Protein AF-A0A7S1IYH2-F1 (afdb_monomer_lite)

Foldseek 3Di:
DDDPDPPPVLVVVVVLLVLVQVLCCVVPVANLDALQDAADPDPSDDNVRHRPSSSVVLVCCLPVVVPVVCVVVCVVSVNDSPDRPPFDPPVLLVLVQVLCCVVPVDNPAALQDAADPDPSDDNVRHRGSSSVVVVVCVVPVPPPPPD

Radius of gyration: 19.68 Å; chains: 1; bounding box: 54×28×55 Å

pLDDT: mean 78.84, std 15.6, range [34.0, 93.19]

Structure (mmCIF, N/CA/C/O backbone):
data_AF-A0A7S1IYH2-F1
#
_entry.id   AF-A0A7S1IYH2-F1
#
loop_
_atom_site.group_PDB
_atom_site.id
_atom_site.type_symbol
_atom_site.label_atom_id
_atom_site.label_alt_id
_atom_site.label_comp_id
_atom_site.label_asym_id
_atom_site.label_entity_id
_atom_site.label_seq_id
_atom_site.pdbx_PDB_ins_code
_atom_site.Cartn_x
_atom_site.Cartn_y
_atom_site.Cartn_z
_atom_site.occupancy
_atom_site.B_iso_or_equiv
_atom_site.auth_seq_id
_atom_site.auth_comp_id
_atom_site.auth_asym_id
_atom_site.auth_atom_id
_atom_site.pdbx_PDB_model_num
ATOM 1 N N . GLY A 1 1 ? 31.536 -18.970 -29.342 1.00 34.00 1 GLY A N 1
ATOM 2 C CA . GLY A 1 1 ? 30.917 -17.680 -29.694 1.00 34.00 1 GLY A CA 1
ATOM 3 C C . GLY A 1 1 ? 29.945 -17.350 -28.593 1.00 34.00 1 GLY A C 1
ATOM 4 O O . GLY A 1 1 ? 29.061 -18.159 -28.360 1.00 34.00 1 GLY A O 1
ATOM 5 N N . PHE A 1 2 ? 30.205 -16.286 -27.837 1.00 37.34 2 PHE A N 1
ATOM 6 C CA . PHE A 1 2 ? 29.523 -15.999 -26.574 1.00 37.34 2 PHE A CA 1
ATOM 7 C C . PHE A 1 2 ? 28.233 -15.191 -26.794 1.00 37.34 2 PHE A C 1
ATOM 9 O O . PHE A 1 2 ? 28.264 -14.127 -27.399 1.00 37.34 2 PHE A O 1
ATOM 16 N N . ASP A 1 3 ? 27.135 -15.795 -26.336 1.00 40.16 3 ASP A N 1
ATOM 17 C CA . ASP A 1 3 ? 25.892 -15.264 -25.754 1.00 40.16 3 ASP A CA 1
ATOM 18 C C . ASP A 1 3 ? 25.449 -13.816 -26.080 1.00 40.16 3 ASP A C 1
ATOM 20 O O . ASP A 1 3 ? 25.920 -12.851 -25.485 1.00 40.16 3 ASP A O 1
ATOM 24 N N . PHE A 1 4 ? 24.451 -13.684 -26.964 1.00 43.91 4 PHE A N 1
ATOM 25 C CA . PHE A 1 4 ? 23.671 -12.453 -27.188 1.00 43.91 4 PHE A CA 1
ATOM 26 C C . PHE A 1 4 ? 22.254 -12.527 -26.569 1.00 43.91 4 PHE A C 1
ATOM 28 O O . PHE A 1 4 ? 21.362 -11.783 -26.972 1.00 43.91 4 PHE A O 1
ATOM 35 N N . GLY A 1 5 ? 21.996 -13.433 -25.618 1.00 37.22 5 GLY A N 1
ATOM 36 C CA . GLY A 1 5 ? 20.638 -13.696 -25.121 1.00 37.22 5 GLY A CA 1
ATOM 37 C C . GLY A 1 5 ? 20.232 -12.921 -23.865 1.00 37.22 5 GLY A C 1
ATOM 38 O O . GLY A 1 5 ? 19.051 -12.641 -23.669 1.00 37.22 5 GLY A O 1
ATOM 39 N N . ALA A 1 6 ? 21.186 -12.557 -23.006 1.00 44.56 6 ALA A N 1
ATOM 40 C CA . ALA A 1 6 ? 20.866 -12.075 -21.659 1.00 44.56 6 ALA A CA 1
ATOM 41 C C . ALA A 1 6 ? 20.532 -10.570 -21.573 1.00 44.56 6 ALA A C 1
ATOM 43 O O . ALA A 1 6 ? 19.800 -10.154 -20.677 1.00 44.56 6 ALA A O 1
ATOM 44 N N . GLN A 1 7 ? 21.030 -9.745 -22.501 1.00 41.84 7 GLN A N 1
ATOM 45 C CA . GLN A 1 7 ? 20.945 -8.279 -22.385 1.00 41.84 7 GLN A CA 1
ATOM 46 C C . GLN A 1 7 ? 19.636 -7.676 -22.931 1.00 41.84 7 GLN A C 1
ATOM 48 O O . GLN A 1 7 ? 19.181 -6.652 -22.431 1.00 41.84 7 GLN A O 1
ATOM 53 N N . ALA A 1 8 ? 18.980 -8.323 -23.902 1.00 39.78 8 ALA A N 1
ATOM 54 C CA . ALA A 1 8 ? 17.767 -7.790 -24.539 1.00 39.78 8 ALA A CA 1
ATOM 55 C C . ALA A 1 8 ? 16.463 -8.095 -23.769 1.00 39.78 8 ALA A C 1
ATOM 57 O O . ALA A 1 8 ? 15.480 -7.360 -23.887 1.00 39.78 8 ALA A O 1
ATOM 58 N N . ILE A 1 9 ? 16.445 -9.162 -22.959 1.00 44.97 9 ILE A N 1
ATOM 59 C CA . ILE A 1 9 ? 15.260 -9.582 -22.188 1.00 44.97 9 ILE A CA 1
ATOM 60 C C . ILE A 1 9 ? 15.122 -8.761 -20.893 1.00 44.97 9 ILE A C 1
ATOM 62 O O . ILE A 1 9 ? 14.007 -8.457 -20.472 1.00 44.97 9 ILE A O 1
ATOM 66 N N . ALA A 1 10 ? 16.244 -8.345 -20.292 1.00 48.09 10 ALA A N 1
ATOM 67 C CA . ALA A 1 10 ? 16.253 -7.518 -19.084 1.00 48.09 10 ALA A CA 1
ATOM 68 C C . ALA A 1 10 ? 15.695 -6.100 -19.328 1.00 48.09 10 ALA A C 1
ATOM 70 O O . ALA A 1 10 ? 14.915 -5.611 -18.512 1.00 48.09 10 ALA A O 1
ATOM 71 N N . SER A 1 11 ? 16.017 -5.488 -20.478 1.00 52.16 11 SER A N 1
ATOM 72 C CA . SER A 1 11 ? 15.531 -4.150 -20.863 1.00 52.16 11 SER A CA 1
ATOM 73 C C . SER A 1 11 ? 14.002 -4.103 -20.944 1.00 52.16 11 SER A C 1
ATOM 75 O O . SER A 1 11 ? 13.383 -3.337 -20.216 1.00 52.16 11 SER A O 1
ATOM 77 N N . HIS A 1 1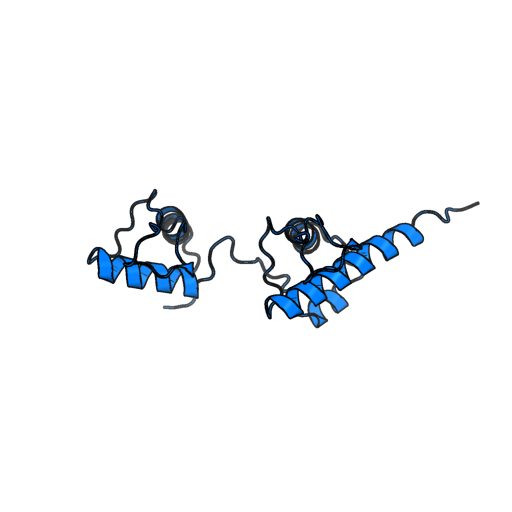2 ? 13.363 -5.017 -21.683 1.00 65.38 12 HIS A N 1
ATOM 78 C CA . HIS A 1 12 ? 11.899 -5.022 -21.818 1.00 65.38 12 HIS A CA 1
ATOM 79 C C . HIS A 1 12 ? 11.152 -5.216 -20.487 1.00 65.38 12 HIS A C 1
ATOM 81 O O . HIS A 1 12 ? 10.027 -4.740 -20.329 1.00 65.38 12 HIS A O 1
ATOM 87 N N . GLY A 1 13 ? 11.745 -5.949 -19.539 1.00 82.44 13 GLY A N 1
ATOM 88 C CA . GLY A 1 13 ? 11.171 -6.142 -18.209 1.00 82.44 13 GLY A CA 1
ATOM 89 C C . GLY A 1 13 ? 11.244 -4.873 -17.365 1.00 82.44 13 GLY A C 1
ATOM 90 O O . GLY A 1 13 ? 10.238 -4.470 -16.779 1.00 82.44 13 GLY A O 1
ATOM 91 N N . TRP A 1 14 ? 12.413 -4.231 -17.343 1.00 87.75 14 TRP A N 1
ATOM 92 C CA . TRP A 1 14 ? 12.642 -3.003 -16.589 1.00 87.75 14 TRP A CA 1
ATOM 93 C C . TRP A 1 14 ? 11.785 -1.840 -17.094 1.00 87.75 14 TRP A C 1
ATOM 95 O O . TRP A 1 14 ? 11.096 -1.204 -16.296 1.00 87.75 14 TRP A O 1
ATOM 105 N N . ASP A 1 15 ? 11.750 -1.617 -18.409 1.00 89.75 15 ASP A N 1
ATOM 106 C CA . ASP A 1 15 ? 10.996 -0.518 -19.021 1.00 89.75 15 ASP A CA 1
ATOM 107 C C . ASP A 1 15 ? 9.503 -0.579 -18.648 1.00 89.75 15 ASP A C 1
ATOM 109 O O . ASP A 1 15 ? 8.895 0.434 -18.290 1.00 89.75 15 ASP A O 1
ATOM 113 N N . LYS A 1 16 ? 8.923 -1.788 -18.603 1.00 90.75 16 LYS A N 1
ATOM 114 C CA . LYS A 1 16 ? 7.540 -1.998 -18.146 1.00 90.75 16 LYS A CA 1
ATOM 115 C C . LYS A 1 16 ? 7.355 -1.713 -16.658 1.00 90.75 16 LYS A C 1
ATOM 117 O O . LYS A 1 16 ? 6.344 -1.133 -16.271 1.00 90.75 16 LYS A O 1
ATOM 122 N N . VAL A 1 17 ? 8.303 -2.118 -15.813 1.00 91.50 17 VAL A N 1
ATOM 123 C CA . VAL A 1 17 ? 8.246 -1.853 -14.366 1.00 91.50 17 VAL A CA 1
ATOM 124 C C . VAL A 1 17 ? 8.337 -0.357 -14.087 1.00 91.50 17 VAL A C 1
ATOM 126 O O . VAL A 1 17 ? 7.546 0.166 -13.301 1.00 91.50 17 VAL A O 1
ATOM 129 N N . LYS A 1 18 ? 9.250 0.340 -14.765 1.00 92.38 18 LYS A N 1
ATOM 130 C CA . LYS A 1 18 ? 9.397 1.790 -14.669 1.00 92.38 18 LYS A CA 1
ATOM 131 C C . LYS A 1 18 ? 8.126 2.509 -15.125 1.00 92.38 18 LYS A C 1
ATOM 133 O O . LYS A 1 18 ? 7.614 3.352 -14.390 1.00 92.38 18 LYS A O 1
ATOM 138 N N . ALA A 1 19 ? 7.571 2.137 -16.282 1.00 92.56 19 ALA A N 1
ATOM 139 C CA . ALA A 1 19 ? 6.315 2.700 -16.782 1.00 92.56 19 ALA A CA 1
ATOM 140 C C . ALA A 1 19 ? 5.150 2.478 -15.802 1.00 92.56 19 ALA A C 1
ATOM 142 O O . ALA A 1 19 ? 4.408 3.411 -15.494 1.00 92.56 19 ALA A O 1
ATOM 143 N N . ALA A 1 20 ? 5.036 1.270 -15.243 1.00 93.19 20 ALA A N 1
ATOM 144 C CA . ALA A 1 20 ? 4.024 0.939 -14.247 1.00 93.19 20 ALA A CA 1
ATOM 145 C C . ALA A 1 20 ? 4.159 1.755 -12.952 1.00 93.19 20 ALA A C 1
ATOM 147 O O . ALA A 1 20 ? 3.149 2.185 -12.400 1.00 93.19 20 ALA A O 1
ATOM 148 N N . LEU A 1 21 ? 5.382 1.992 -12.470 1.00 92.38 21 LEU A N 1
ATOM 149 C CA . LEU A 1 21 ? 5.632 2.823 -11.289 1.00 92.38 21 LEU A CA 1
ATOM 150 C C . LEU A 1 21 ? 5.263 4.290 -11.534 1.00 92.38 21 LEU A C 1
ATOM 152 O O . LEU A 1 21 ? 4.590 4.886 -10.697 1.00 92.38 21 LEU A O 1
ATOM 156 N N . LEU A 1 22 ? 5.651 4.855 -12.681 1.00 91.69 22 LEU A N 1
ATOM 157 C CA . LEU A 1 22 ? 5.304 6.233 -13.048 1.00 91.69 22 LEU A CA 1
ATOM 158 C C . LEU A 1 22 ? 3.789 6.422 -13.167 1.00 91.69 22 LEU A C 1
ATOM 160 O O . LEU A 1 22 ? 3.238 7.395 -12.656 1.00 91.69 22 LEU A O 1
ATOM 164 N N . GLN A 1 23 ? 3.099 5.471 -13.798 1.00 91.31 23 GLN A N 1
ATOM 165 C CA . GLN A 1 23 ? 1.647 5.529 -13.931 1.00 91.31 23 GLN A CA 1
ATOM 166 C C . GLN A 1 23 ? 0.952 5.355 -12.578 1.00 91.31 23 GLN A C 1
ATOM 168 O O . GLN A 1 23 ? 0.043 6.119 -12.262 1.00 91.31 23 GLN A O 1
ATOM 173 N N . TYR A 1 24 ? 1.435 4.436 -11.734 1.00 89.94 24 TYR A N 1
ATOM 174 C CA . TYR A 1 24 ? 0.937 4.293 -10.367 1.00 89.94 24 TYR A CA 1
ATOM 175 C C . TYR A 1 24 ? 1.092 5.593 -9.578 1.00 89.94 24 TYR A C 1
ATOM 177 O O . TYR A 1 24 ? 0.130 6.051 -8.968 1.00 89.94 24 TYR A O 1
ATOM 185 N N . GLN A 1 25 ? 2.266 6.223 -9.633 1.00 88.56 25 GLN A N 1
ATOM 186 C CA . GLN A 1 25 ? 2.507 7.504 -8.974 1.00 88.56 25 GLN A CA 1
ATOM 187 C C . GLN A 1 25 ? 1.587 8.602 -9.516 1.00 88.56 25 GLN A C 1
ATOM 189 O O . GLN A 1 25 ? 1.066 9.392 -8.737 1.00 88.56 25 GLN A O 1
ATOM 194 N N . SER A 1 26 ? 1.333 8.638 -10.826 1.00 86.19 26 SER A N 1
ATOM 195 C CA . SER A 1 26 ? 0.420 9.618 -11.420 1.00 86.19 26 SER A CA 1
ATOM 196 C C . SER A 1 26 ? -1.037 9.417 -10.992 1.00 86.19 26 SER A C 1
ATOM 198 O O . SER A 1 26 ? -1.762 10.400 -10.865 1.00 86.19 26 SER A O 1
ATOM 200 N N . VAL A 1 27 ? -1.478 8.170 -10.805 1.00 83.25 27 VAL A N 1
ATOM 201 C CA . VAL A 1 27 ? -2.861 7.839 -10.419 1.00 83.25 27 VAL A CA 1
ATOM 202 C C . VAL A 1 27 ? -3.075 7.983 -8.909 1.00 83.25 27 VAL A C 1
ATOM 204 O O . VAL A 1 27 ? -4.129 8.444 -8.479 1.00 83.25 27 VAL A O 1
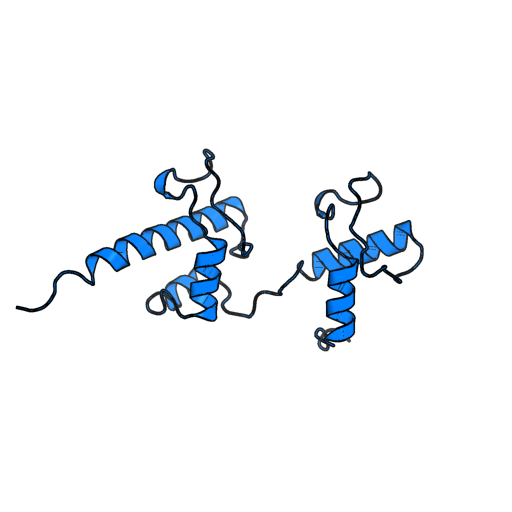ATOM 207 N N . HIS A 1 28 ? -2.087 7.598 -8.096 1.00 79.81 28 HIS A N 1
ATOM 208 C CA . HIS A 1 28 ? -2.225 7.485 -6.640 1.00 79.81 28 HIS A CA 1
ATOM 209 C C . HIS A 1 28 ? -1.464 8.552 -5.842 1.00 79.81 28 HIS A C 1
ATOM 211 O O . HIS A 1 28 ? -1.721 8.712 -4.652 1.00 79.81 28 HIS A O 1
ATOM 217 N N . GLY A 1 29 ? -0.538 9.281 -6.466 1.00 79.62 29 GLY A N 1
ATOM 218 C CA . GLY A 1 29 ? 0.260 10.335 -5.831 1.00 79.62 29 GLY A CA 1
ATOM 219 C C . GLY A 1 29 ? 1.443 9.843 -4.988 1.00 79.62 29 GLY A C 1
ATOM 220 O O . GLY A 1 29 ? 2.196 10.662 -4.467 1.00 79.62 29 GLY A O 1
ATOM 221 N N . ASP A 1 30 ? 1.641 8.529 -4.849 1.00 82.94 30 ASP A N 1
ATOM 222 C CA . ASP A 1 30 ? 2.761 7.933 -4.116 1.00 82.94 30 ASP A CA 1
ATOM 223 C C . ASP A 1 30 ? 3.207 6.591 -4.729 1.00 82.94 30 ASP A C 1
ATOM 225 O O . ASP A 1 30 ? 2.596 6.094 -5.671 1.00 82.94 30 ASP A O 1
ATOM 229 N N . LEU A 1 31 ? 4.288 5.998 -4.205 1.00 85.88 31 LEU A N 1
ATOM 230 C CA . LEU A 1 31 ? 4.789 4.667 -4.595 1.00 85.88 31 LEU A CA 1
ATOM 231 C C . LEU A 1 31 ? 4.547 3.595 -3.516 1.00 85.88 31 LEU A C 1
ATOM 233 O O . LEU A 1 31 ? 5.276 2.599 -3.396 1.00 85.88 31 LEU A O 1
ATOM 237 N N . ARG A 1 32 ? 3.502 3.766 -2.699 1.00 81.94 32 ARG A N 1
ATOM 238 C CA . ARG A 1 32 ? 3.083 2.808 -1.669 1.00 81.94 32 ARG A CA 1
ATOM 239 C C . ARG A 1 32 ? 2.186 1.725 -2.254 1.00 81.94 32 ARG A C 1
ATOM 241 O O . ARG A 1 32 ? 1.062 1.508 -1.812 1.00 81.94 32 ARG A O 1
ATOM 248 N N . VAL A 1 33 ? 2.724 1.006 -3.233 1.00 83.00 33 VAL A N 1
ATOM 249 C CA . VAL A 1 33 ? 1.990 -0.042 -3.943 1.00 83.00 33 VAL A CA 1
ATOM 250 C C . VAL A 1 33 ? 1.656 -1.215 -3.007 1.00 83.00 33 VAL A C 1
ATOM 252 O O . VAL A 1 33 ? 2.574 -1.839 -2.458 1.00 83.00 33 VAL A O 1
ATOM 255 N N . PRO A 1 34 ? 0.367 -1.578 -2.840 1.00 83.50 34 PRO A N 1
ATOM 256 C CA . PRO A 1 34 ? -0.030 -2.740 -2.056 1.00 83.50 34 PRO A CA 1
ATOM 257 C C . PRO A 1 34 ? 0.576 -4.033 -2.607 1.00 83.50 34 PRO A C 1
ATOM 259 O O . PRO A 1 34 ? 0.593 -4.255 -3.813 1.00 83.50 34 PRO A O 1
ATOM 262 N N . PHE A 1 35 ? 0.985 -4.960 -1.733 1.00 81.88 35 PHE A N 1
ATOM 263 C CA . PHE A 1 35 ? 1.628 -6.222 -2.146 1.00 81.88 35 PHE A CA 1
ATOM 264 C C . PHE A 1 35 ? 0.820 -7.039 -3.172 1.00 81.88 35 PHE A C 1
ATOM 266 O O . PHE A 1 35 ? 1.396 -7.699 -4.034 1.00 81.88 35 PHE A O 1
ATOM 273 N N . ARG A 1 36 ? -0.515 -7.016 -3.068 1.00 82.62 36 ARG A N 1
ATOM 274 C CA . ARG A 1 36 ? -1.425 -7.744 -3.968 1.00 82.62 36 ARG A CA 1
ATOM 275 C C . ARG A 1 36 ? -1.939 -6.899 -5.133 1.00 82.62 36 ARG A C 1
ATOM 277 O O . ARG A 1 36 ? -2.826 -7.361 -5.839 1.00 82.62 36 ARG A O 1
ATOM 284 N N . PHE A 1 37 ? -1.431 -5.683 -5.313 1.00 86.38 37 PHE A N 1
ATOM 285 C CA . PHE A 1 37 ? -1.876 -4.818 -6.394 1.00 86.38 37 PHE A CA 1
ATOM 286 C C . PHE A 1 37 ? -1.517 -5.433 -7.749 1.00 86.38 37 PHE A C 1
ATOM 288 O O . PHE A 1 37 ? -0.363 -5.809 -7.999 1.00 86.38 37 PHE A O 1
ATOM 295 N N . VAL A 1 38 ? -2.539 -5.537 -8.590 1.00 90.88 38 VAL A N 1
ATOM 296 C CA . VAL A 1 38 ? -2.463 -5.959 -9.983 1.00 90.88 38 VAL A CA 1
ATOM 297 C C . VAL A 1 38 ? -3.023 -4.814 -10.804 1.00 90.88 38 VAL A C 1
ATOM 299 O O . VAL A 1 38 ? -4.067 -4.276 -10.443 1.00 90.88 38 VAL A O 1
ATOM 302 N N . ILE A 1 39 ? -2.322 -4.444 -11.870 1.00 88.94 39 ILE A N 1
ATOM 303 C CA . ILE A 1 39 ? -2.752 -3.356 -12.744 1.00 88.94 39 ILE A CA 1
ATOM 304 C C . ILE A 1 39 ? -4.092 -3.741 -13.397 1.00 88.94 39 ILE A C 1
ATOM 306 O O . ILE A 1 39 ? -4.141 -4.779 -14.069 1.00 88.94 39 ILE A O 1
ATOM 310 N N . PRO A 1 40 ? -5.166 -2.963 -13.172 1.00 88.25 40 PRO A N 1
ATOM 311 C CA . PRO A 1 40 ? -6.482 -3.240 -13.736 1.00 88.25 40 PRO A CA 1
ATOM 312 C C . PRO A 1 40 ? -6.527 -2.958 -15.242 1.00 88.25 40 PRO A C 1
ATOM 314 O O . PRO A 1 40 ? -5.783 -2.128 -15.762 1.00 88.25 40 PRO A O 1
ATOM 317 N N . GLU A 1 41 ? -7.435 -3.648 -15.930 1.00 90.56 41 GLU A N 1
ATOM 318 C CA . GLU A 1 41 ? -7.753 -3.442 -17.348 1.00 90.56 41 GLU A CA 1
ATOM 319 C C . GLU A 1 41 ? -8.701 -2.250 -17.521 1.00 90.56 41 GLU A C 1
ATOM 321 O O . GLU A 1 41 ? -9.853 -2.395 -17.928 1.00 90.56 41 GLU A O 1
ATOM 326 N N . ASP A 1 42 ? -8.239 -1.062 -17.145 1.00 82.38 42 ASP A N 1
ATOM 327 C CA . ASP A 1 42 ? -8.995 0.174 -17.317 1.00 82.38 42 ASP A CA 1
ATOM 328 C C . ASP A 1 42 ? -8.206 1.210 -18.133 1.00 82.38 42 ASP A C 1
ATOM 330 O O . ASP A 1 42 ? -6.990 1.109 -18.323 1.00 82.38 42 ASP A O 1
ATOM 334 N N . GLY A 1 43 ? -8.921 2.214 -18.649 1.00 80.75 43 GLY A N 1
ATOM 335 C CA . GLY A 1 43 ? -8.354 3.248 -19.519 1.00 80.75 43 GLY A CA 1
ATOM 336 C C . GLY A 1 43 ? -7.365 4.200 -18.837 1.00 80.75 43 GLY A C 1
ATOM 337 O O . GLY A 1 43 ? -6.796 5.052 -19.516 1.00 80.75 43 GLY A O 1
ATOM 338 N N . GLN A 1 44 ? -7.154 4.090 -17.522 1.00 81.69 44 GLN A N 1
ATOM 339 C CA . GLN A 1 44 ? -6.136 4.852 -16.797 1.00 81.69 44 GLN A CA 1
ATOM 340 C C . GLN A 1 44 ? -4.752 4.207 -16.913 1.00 81.69 44 GLN A C 1
ATOM 342 O O . GLN A 1 44 ? -3.757 4.884 -16.645 1.00 81.69 44 GLN A O 1
ATOM 347 N N . TRP A 1 45 ? -4.681 2.937 -17.333 1.00 85.50 45 TRP A N 1
ATOM 348 C CA . TRP A 1 45 ? -3.448 2.165 -17.479 1.00 85.50 45 TRP A CA 1
ATOM 349 C C . TRP A 1 45 ? -3.135 1.845 -18.937 1.00 85.50 45 TRP A C 1
ATOM 351 O O . TRP A 1 45 ? -4.031 1.631 -19.751 1.00 85.50 45 TRP A O 1
ATOM 361 N N . GLN A 1 46 ? -1.846 1.782 -19.276 1.00 88.31 46 GLN A N 1
ATOM 362 C CA . GLN A 1 46 ? -1.447 1.331 -20.610 1.00 88.31 46 GLN A CA 1
ATOM 363 C C . GLN A 1 46 ? -1.813 -0.155 -20.791 1.00 88.31 46 GLN A C 1
ATOM 365 O O . GLN A 1 46 ? -1.491 -0.951 -19.903 1.00 88.31 46 GLN A O 1
ATOM 370 N N . PRO A 1 47 ? -2.405 -0.564 -21.934 1.00 88.19 47 PRO A N 1
ATOM 371 C CA . PRO A 1 47 ? -2.826 -1.951 -22.156 1.00 88.19 47 PRO A CA 1
ATOM 372 C C . PRO A 1 47 ? -1.718 -2.990 -21.974 1.00 88.19 47 PRO A C 1
ATOM 374 O O . PRO A 1 47 ? -1.957 -4.112 -21.541 1.00 88.19 47 PRO A O 1
ATOM 377 N N . GLU A 1 48 ? -0.474 -2.606 -22.250 1.00 87.94 48 GLU A N 1
ATOM 378 C CA . GLU A 1 48 ? 0.702 -3.472 -22.130 1.00 87.94 48 GLU A CA 1
ATOM 379 C C . GLU A 1 48 ? 1.101 -3.791 -20.680 1.00 87.94 48 GLU A C 1
ATOM 381 O O . GLU A 1 48 ? 1.920 -4.687 -20.444 1.00 87.94 48 GLU A O 1
ATOM 386 N N . LEU A 1 49 ? 0.549 -3.042 -19.721 1.00 89.31 49 LEU A N 1
ATOM 387 C CA . LEU A 1 49 ? 0.798 -3.176 -18.289 1.00 89.31 49 LEU A CA 1
ATOM 388 C C . LEU A 1 49 ? -0.325 -3.929 -17.570 1.00 89.31 49 LEU A C 1
ATOM 390 O O . LEU A 1 49 ? -0.137 -4.365 -16.432 1.00 89.31 49 LEU A O 1
ATOM 394 N N . TRP A 1 50 ? -1.479 -4.100 -18.215 1.00 91.81 50 TRP A N 1
ATOM 395 C CA . TRP A 1 50 ? -2.633 -4.774 -17.635 1.00 91.81 50 TRP A CA 1
ATOM 396 C C . TRP A 1 50 ? -2.292 -6.183 -17.139 1.00 91.81 50 TRP A C 1
ATOM 398 O O . TRP A 1 50 ? -1.535 -6.936 -17.754 1.00 91.81 50 TRP A O 1
ATOM 408 N N . GLY A 1 51 ? -2.818 -6.533 -15.965 1.00 88.44 51 GLY A N 1
ATOM 409 C CA . GLY A 1 51 ? -2.550 -7.818 -15.323 1.00 88.44 51 GLY A CA 1
ATOM 410 C C . GLY A 1 51 ? -1.157 -7.944 -14.690 1.00 88.44 51 GLY A C 1
ATOM 411 O O . GLY A 1 51 ? -0.876 -8.950 -14.026 1.00 88.44 51 GLY A O 1
ATOM 412 N N . MET A 1 52 ? -0.275 -6.942 -14.817 1.00 91.31 52 MET A N 1
ATOM 413 C CA . MET A 1 52 ? 1.019 -6.961 -14.137 1.00 91.31 52 MET A CA 1
ATOM 414 C C . MET A 1 52 ? 0.818 -6.926 -12.618 1.00 91.31 52 MET A C 1
ATOM 416 O O . MET A 1 52 ? 0.189 -6.027 -12.058 1.00 91.31 52 MET A O 1
ATOM 420 N N . ARG A 1 53 ? 1.431 -7.888 -11.920 1.00 91.50 53 ARG A N 1
ATOM 421 C CA . ARG A 1 53 ? 1.449 -7.980 -10.450 1.00 91.50 53 ARG A CA 1
ATOM 422 C C . ARG A 1 53 ? 2.462 -7.004 -9.844 1.00 91.50 53 ARG A C 1
ATOM 424 O O . ARG A 1 53 ? 3.409 -7.429 -9.181 1.00 91.50 53 ARG A O 1
ATOM 431 N N . LEU A 1 54 ? 2.270 -5.706 -10.077 1.00 91.44 54 LEU A N 1
ATOM 432 C CA . LEU A 1 54 ? 3.205 -4.642 -9.694 1.00 91.44 54 LEU A CA 1
ATOM 433 C C . LEU A 1 54 ? 3.582 -4.697 -8.202 1.00 91.44 54 LEU A C 1
ATOM 435 O O . LEU A 1 54 ? 4.758 -4.575 -7.857 1.00 91.44 54 LEU A O 1
ATOM 439 N N . GLY A 1 55 ? 2.624 -4.994 -7.318 1.00 86.00 55 GLY A N 1
ATOM 440 C CA . GLY A 1 55 ? 2.892 -5.160 -5.886 1.00 86.00 55 GLY A CA 1
ATOM 441 C C . GLY A 1 55 ? 3.863 -6.301 -5.557 1.00 86.00 55 GLY A C 1
ATOM 442 O O . GLY A 1 55 ? 4.707 -6.184 -4.662 1.00 86.00 55 GLY A O 1
ATOM 443 N N . ASN A 1 56 ? 3.791 -7.404 -6.307 1.00 88.25 56 ASN A N 1
ATOM 444 C CA . ASN A 1 56 ? 4.708 -8.528 -6.149 1.00 88.25 56 ASN A CA 1
ATOM 445 C C . ASN A 1 56 ? 6.099 -8.188 -6.695 1.00 88.25 56 ASN A C 1
ATOM 447 O O . ASN A 1 56 ? 7.094 -8.486 -6.032 1.00 88.25 56 ASN A O 1
ATOM 451 N N . THR A 1 57 ? 6.159 -7.509 -7.843 1.00 90.69 57 THR A N 1
ATOM 452 C CA . THR A 1 57 ? 7.408 -7.038 -8.452 1.00 90.69 57 THR A CA 1
ATOM 453 C C . THR A 1 57 ? 8.178 -6.123 -7.506 1.00 90.69 57 THR A C 1
ATOM 455 O O . THR A 1 57 ? 9.347 -6.379 -7.224 1.00 90.69 57 THR A O 1
ATOM 458 N N . ILE A 1 58 ? 7.513 -5.126 -6.916 1.00 89.00 58 ILE A N 1
ATOM 459 C CA . ILE A 1 58 ? 8.124 -4.212 -5.937 1.00 89.00 58 ILE A CA 1
ATOM 460 C C . ILE A 1 58 ? 8.588 -4.968 -4.690 1.00 89.00 58 ILE A C 1
ATOM 462 O O . ILE A 1 58 ? 9.636 -4.667 -4.118 1.00 89.00 58 ILE A O 1
ATOM 466 N N . SER A 1 59 ? 7.850 -5.998 -4.270 1.00 85.31 59 SER A N 1
ATOM 467 C CA . SER A 1 59 ? 8.308 -6.862 -3.182 1.00 85.31 59 SER A CA 1
ATOM 468 C C . SER A 1 59 ? 9.593 -7.617 -3.538 1.00 85.31 59 SER A C 1
ATOM 470 O O . SER A 1 59 ? 10.461 -7.755 -2.676 1.00 85.31 59 SER A O 1
ATOM 472 N N . GLY A 1 60 ? 9.730 -8.074 -4.786 1.00 86.12 60 GLY A N 1
ATOM 473 C CA . GLY A 1 60 ? 10.955 -8.672 -5.320 1.00 86.12 60 GLY A CA 1
ATOM 474 C C . GLY A 1 60 ? 12.124 -7.689 -5.340 1.00 86.12 60 GLY A C 1
ATOM 475 O O . GLY A 1 60 ? 13.187 -8.008 -4.812 1.00 86.12 60 GLY A O 1
ATOM 476 N N . ILE A 1 61 ? 11.895 -6.470 -5.834 1.00 88.44 61 ILE A N 1
ATOM 477 C CA . ILE A 1 61 ? 12.874 -5.372 -5.825 1.00 88.44 61 ILE A CA 1
ATOM 478 C C . ILE A 1 61 ? 13.400 -5.130 -4.404 1.00 88.44 61 ILE A C 1
ATOM 480 O O . ILE A 1 61 ? 14.604 -5.174 -4.165 1.00 88.44 61 ILE A O 1
ATOM 484 N N . ARG A 1 62 ? 12.499 -4.974 -3.424 1.00 83.25 62 ARG A N 1
ATOM 485 C CA . ARG A 1 62 ? 12.874 -4.675 -2.031 1.00 83.25 62 ARG A CA 1
ATOM 486 C C . ARG A 1 62 ? 13.570 -5.824 -1.305 1.00 83.25 62 ARG A C 1
ATOM 488 O O . ARG A 1 62 ? 14.487 -5.585 -0.531 1.00 83.25 62 ARG A O 1
ATOM 495 N N . LYS A 1 63 ? 13.087 -7.061 -1.473 1.00 81.31 63 LYS A N 1
ATOM 496 C CA . LYS A 1 63 ? 13.498 -8.204 -0.627 1.00 81.31 63 LYS A CA 1
ATOM 497 C C . LYS A 1 63 ? 14.519 -9.125 -1.275 1.00 81.31 63 LYS A C 1
ATOM 499 O O . LYS A 1 63 ? 15.221 -9.833 -0.564 1.00 81.31 63 LYS A O 1
ATOM 504 N N . LYS A 1 64 ? 14.531 -9.189 -2.604 1.00 80.50 64 LYS A N 1
ATOM 505 C CA . LYS A 1 64 ? 15.341 -10.136 -3.378 1.00 80.50 64 LYS A CA 1
ATOM 506 C C . LYS A 1 64 ? 16.400 -9.440 -4.231 1.00 80.50 64 LYS A C 1
ATOM 508 O O . LYS A 1 64 ? 17.152 -10.133 -4.903 1.00 80.50 64 LYS A O 1
A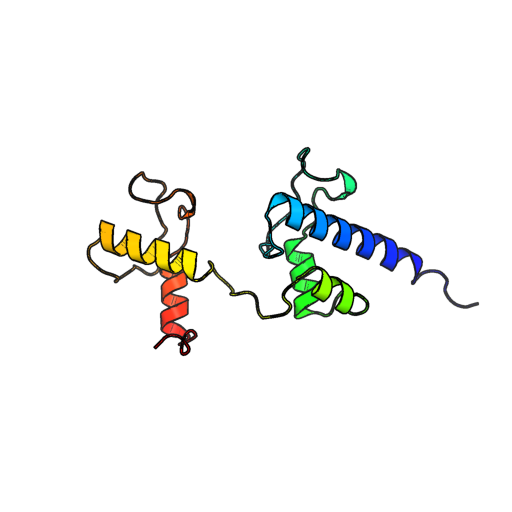TOM 513 N N . GLY A 1 65 ? 16.442 -8.105 -4.224 1.00 79.94 65 GLY A N 1
ATOM 514 C CA . GLY A 1 65 ? 17.381 -7.332 -5.034 1.00 79.94 65 GLY A CA 1
ATOM 515 C C . GLY A 1 65 ? 17.114 -7.430 -6.536 1.00 79.94 65 GLY A C 1
ATOM 516 O O . GLY A 1 65 ? 18.032 -7.247 -7.324 1.00 79.94 65 GLY A O 1
ATOM 517 N N . SER A 1 66 ? 15.881 -7.745 -6.952 1.00 84.31 66 SER A N 1
ATOM 518 C CA . SER A 1 66 ? 15.516 -7.673 -8.373 1.00 84.31 66 SER A CA 1
ATOM 519 C C . SER A 1 66 ? 15.719 -6.247 -8.888 1.00 84.31 66 SER A C 1
ATOM 521 O O . SER A 1 66 ? 15.367 -5.303 -8.185 1.00 84.31 66 SER A O 1
ATOM 523 N N . TYR A 1 67 ? 16.250 -6.099 -10.103 1.00 86.25 67 TYR A N 1
ATOM 524 C CA . TYR A 1 67 ? 16.569 -4.797 -10.702 1.00 86.25 67 TYR A CA 1
ATOM 525 C C . TYR A 1 67 ? 17.525 -3.942 -9.856 1.00 86.25 67 TYR A C 1
ATOM 527 O O . TYR A 1 67 ? 17.393 -2.720 -9.786 1.00 86.25 67 TYR A O 1
ATOM 535 N N . SER A 1 68 ? 18.484 -4.575 -9.170 1.00 85.75 68 SER A N 1
ATOM 536 C CA . SER A 1 68 ? 19.455 -3.865 -8.331 1.00 85.75 68 SER A CA 1
ATOM 537 C C . SER A 1 68 ? 20.281 -2.839 -9.106 1.00 85.75 68 SER A C 1
ATOM 539 O O . SER A 1 68 ? 20.642 -1.809 -8.542 1.00 85.75 68 SER A O 1
ATOM 541 N N . GLU A 1 69 ? 20.536 -3.083 -10.394 1.00 88.56 69 GLU A N 1
ATOM 542 C CA . GLU A 1 69 ? 21.209 -2.136 -11.285 1.00 88.56 69 GLU A CA 1
ATOM 543 C C . GLU A 1 69 ? 20.431 -0.823 -11.477 1.00 88.56 69 GLU A C 1
ATOM 545 O O . GLU A 1 69 ? 21.040 0.209 -11.745 1.00 88.56 69 GLU A O 1
ATOM 550 N N . HIS A 1 70 ? 19.116 -0.829 -11.242 1.00 89.25 70 HIS A N 1
ATOM 551 C CA . HIS A 1 70 ? 18.242 0.342 -11.335 1.00 89.25 70 HIS A CA 1
ATOM 552 C C . HIS A 1 70 ? 17.897 0.953 -9.971 1.00 89.25 70 HIS A C 1
ATOM 554 O O . HIS A 1 70 ? 16.998 1.786 -9.862 1.00 89.25 70 HIS A O 1
ATOM 560 N N . ARG A 1 71 ? 18.596 0.562 -8.898 1.00 85.56 71 ARG A N 1
ATOM 561 C CA . ARG A 1 71 ? 18.289 1.036 -7.541 1.00 85.56 71 ARG A CA 1
ATOM 562 C C . ARG A 1 71 ? 18.304 2.563 -7.427 1.00 85.56 71 ARG A C 1
ATOM 564 O O . ARG A 1 71 ? 17.370 3.115 -6.859 1.00 85.56 71 ARG A O 1
ATOM 571 N N . ALA A 1 72 ? 19.326 3.222 -7.972 1.00 86.44 72 ALA A N 1
ATOM 572 C CA . ALA A 1 72 ? 19.446 4.680 -7.905 1.00 86.44 72 ALA A CA 1
ATOM 573 C C . ALA A 1 72 ? 18.258 5.381 -8.585 1.00 86.44 72 ALA A C 1
ATOM 575 O O . ALA A 1 72 ? 17.699 6.327 -8.043 1.00 86.44 72 ALA A O 1
ATOM 576 N N . GLU A 1 73 ? 17.821 4.856 -9.730 1.00 88.94 73 GLU A N 1
ATOM 577 C CA . GLU A 1 73 ? 16.664 5.360 -10.470 1.00 88.94 73 GLU A CA 1
ATOM 578 C C . GLU A 1 73 ? 15.359 5.162 -9.682 1.00 88.94 73 GLU A C 1
ATOM 580 O O . GLU A 1 73 ? 14.522 6.056 -9.612 1.00 88.94 73 GLU A O 1
ATOM 585 N N . LEU A 1 74 ? 15.204 4.018 -9.011 1.00 89.00 74 LEU A N 1
ATOM 586 C CA . LEU A 1 74 ? 14.062 3.749 -8.133 1.00 89.00 74 LEU A CA 1
ATOM 587 C C . LEU A 1 74 ? 14.030 4.673 -6.910 1.00 89.00 74 LEU A C 1
ATOM 589 O O . LEU A 1 74 ? 12.954 5.122 -6.516 1.00 89.00 74 LEU A O 1
ATOM 593 N N . GLU A 1 75 ? 15.186 4.945 -6.304 1.00 86.44 75 GLU A N 1
ATOM 594 C CA . GLU A 1 75 ? 15.313 5.878 -5.180 1.00 86.44 75 GLU A CA 1
ATOM 595 C C . GLU A 1 75 ? 14.990 7.314 -5.623 1.00 86.44 75 GLU A C 1
ATOM 597 O O . GLU A 1 75 ? 14.242 8.001 -4.929 1.00 86.44 75 GLU A O 1
ATOM 602 N N . GLU A 1 76 ? 15.448 7.735 -6.808 1.00 86.56 76 GLU A N 1
ATOM 603 C CA . GLU A 1 76 ? 15.116 9.036 -7.410 1.00 86.56 76 GLU A CA 1
ATOM 604 C C . GLU A 1 76 ? 13.613 9.181 -7.695 1.00 86.56 76 GLU A C 1
ATOM 606 O O . GLU A 1 76 ? 13.023 10.226 -7.426 1.00 86.56 76 GLU A O 1
ATOM 611 N N . MET A 1 77 ? 12.957 8.108 -8.147 1.00 84.50 77 MET A N 1
ATOM 612 C CA . MET A 1 77 ? 11.498 8.064 -8.317 1.00 84.50 77 MET A CA 1
ATOM 613 C C . MET A 1 77 ? 10.727 8.126 -6.985 1.00 84.50 77 MET A C 1
ATOM 615 O O . MET A 1 77 ? 9.506 8.305 -6.985 1.00 84.50 77 MET A O 1
ATOM 619 N N . GLY A 1 78 ? 11.411 7.973 -5.847 1.00 83.31 78 GLY A N 1
ATOM 620 C CA . GLY A 1 78 ? 10.818 7.985 -4.512 1.00 83.31 78 GLY A CA 1
ATOM 621 C C . GLY A 1 78 ? 10.333 6.614 -4.037 1.00 83.31 78 GLY A C 1
ATOM 622 O O . GLY A 1 78 ? 9.488 6.535 -3.138 1.00 83.31 78 GLY A O 1
ATOM 623 N N . LEU A 1 79 ? 10.821 5.517 -4.631 1.00 84.06 79 LEU A N 1
ATOM 624 C CA . LEU A 1 79 ? 10.524 4.181 -4.130 1.00 84.06 79 LEU A CA 1
ATOM 625 C C . LEU A 1 79 ? 11.249 3.981 -2.798 1.00 84.06 79 LEU A C 1
ATOM 627 O O . LEU A 1 79 ? 12.461 3.804 -2.745 1.00 84.06 79 LEU A O 1
ATOM 631 N N . ASP A 1 80 ? 10.483 3.942 -1.713 1.00 80.38 80 ASP A N 1
ATOM 632 C CA . ASP A 1 80 ? 11.036 3.627 -0.401 1.00 80.38 80 ASP A CA 1
ATOM 633 C C . ASP A 1 80 ? 11.488 2.155 -0.347 1.00 80.38 80 ASP A C 1
ATOM 635 O O . ASP A 1 80 ? 10.684 1.237 -0.562 1.00 80.38 80 ASP A O 1
ATOM 639 N N . PHE A 1 81 ? 12.776 1.935 -0.078 1.00 76.12 81 PHE A N 1
ATOM 640 C CA . PHE A 1 81 ? 13.382 0.619 0.164 1.00 76.12 81 PHE A CA 1
ATOM 641 C C . PHE A 1 81 ? 13.356 0.218 1.642 1.00 76.12 81 PHE A C 1
ATOM 643 O O . PHE A 1 81 ? 13.715 -0.916 1.972 1.00 76.12 81 PHE A O 1
ATOM 650 N N . GLY A 1 82 ? 12.910 1.116 2.522 1.00 63.56 82 GLY A N 1
ATOM 651 C CA . GLY A 1 82 ? 12.568 0.802 3.895 1.00 63.56 82 GLY A CA 1
ATOM 652 C C . GLY A 1 82 ? 11.547 -0.331 3.968 1.00 63.56 82 GLY A C 1
ATOM 653 O O . GLY A 1 82 ? 10.807 -0.632 3.022 1.00 63.56 82 GLY A O 1
ATOM 654 N N . ALA A 1 83 ? 11.514 -1.012 5.112 1.00 51.62 83 ALA A N 1
ATOM 655 C CA . ALA A 1 83 ? 10.485 -2.003 5.368 1.00 51.62 83 ALA A CA 1
ATOM 656 C C . ALA A 1 83 ? 9.125 -1.302 5.311 1.00 51.62 83 ALA A C 1
ATOM 658 O O . ALA A 1 83 ? 8.756 -0.593 6.246 1.00 51.62 83 ALA A O 1
ATOM 659 N N . GLN A 1 84 ? 8.371 -1.493 4.223 1.00 50.44 84 GLN A N 1
ATOM 660 C CA . GLN A 1 84 ? 7.016 -0.969 4.197 1.00 50.44 84 GLN A CA 1
ATOM 661 C C . GLN A 1 84 ? 6.248 -1.540 5.387 1.00 50.44 84 GLN A C 1
ATOM 663 O O . GLN A 1 84 ? 6.316 -2.759 5.606 1.00 50.44 84 GLN A O 1
ATOM 668 N N . PRO A 1 85 ? 5.543 -0.687 6.154 1.00 48.31 85 PRO A N 1
ATOM 669 C CA . PRO A 1 85 ? 4.790 -1.153 7.294 1.00 48.31 85 PRO A CA 1
ATOM 670 C C . PRO A 1 85 ? 3.857 -2.254 6.814 1.00 48.31 85 PRO A C 1
ATOM 672 O O . PRO A 1 85 ? 3.041 -2.072 5.911 1.00 48.31 85 PRO A O 1
ATOM 675 N N . VAL A 1 86 ? 4.038 -3.443 7.377 1.00 48.41 86 VAL A N 1
ATOM 676 C CA . VAL A 1 86 ? 3.222 -4.607 7.054 1.00 48.41 86 VAL A CA 1
ATOM 677 C C . VAL A 1 86 ? 1.870 -4.380 7.733 1.00 48.41 86 VAL A C 1
ATOM 679 O O . VAL A 1 86 ? 1.651 -4.833 8.852 1.00 48.41 86 VAL A O 1
ATOM 682 N N . GLY A 1 87 ? 0.996 -3.585 7.115 1.00 60.25 87 GLY A N 1
ATOM 683 C CA . GLY A 1 87 ? -0.274 -3.181 7.710 1.00 60.25 87 GLY A CA 1
ATOM 684 C C . GLY A 1 87 ? -0.846 -1.893 7.126 1.00 60.25 87 GLY A C 1
ATOM 685 O O . GLY A 1 87 ? -0.305 -1.305 6.195 1.00 60.25 87 GLY A O 1
ATOM 686 N N . HIS A 1 88 ? -1.974 -1.462 7.684 1.00 64.62 88 HIS A N 1
ATOM 687 C CA . HIS A 1 88 ? -2.521 -0.136 7.419 1.00 64.62 88 HIS A CA 1
ATOM 688 C C . HIS A 1 88 ? -1.543 0.921 7.958 1.00 64.62 88 HIS A C 1
ATOM 690 O O . HIS A 1 88 ? -0.981 0.730 9.037 1.00 64.62 88 HIS A O 1
ATOM 696 N N . GLY A 1 89 ? -1.314 2.010 7.214 1.00 69.94 89 GLY A N 1
ATOM 697 C CA . GLY A 1 89 ? -0.484 3.121 7.693 1.00 69.94 89 GLY A CA 1
ATOM 698 C C . GLY A 1 89 ? -0.973 3.631 9.054 1.00 69.94 89 GLY A C 1
ATOM 699 O O . GLY A 1 89 ? -2.169 3.545 9.346 1.00 69.94 89 GLY A O 1
ATOM 700 N N . TRP A 1 90 ? -0.062 4.138 9.891 1.00 75.25 90 TRP A N 1
ATOM 701 C CA . TRP A 1 90 ? -0.380 4.530 11.271 1.00 75.25 90 TRP A CA 1
ATOM 702 C C . TRP A 1 90 ? -1.544 5.521 11.351 1.00 75.25 90 TRP A C 1
ATOM 704 O O . TRP A 1 90 ? -2.421 5.344 12.190 1.00 75.25 90 TRP A O 1
ATOM 714 N N . ASP A 1 91 ? -1.621 6.485 10.433 1.00 79.12 91 ASP A N 1
ATOM 715 C CA . ASP A 1 91 ? -2.731 7.442 10.364 1.00 79.12 91 ASP A CA 1
ATOM 716 C C . ASP A 1 91 ? -4.086 6.753 10.200 1.00 79.12 91 ASP A C 1
ATOM 718 O O . ASP A 1 91 ? -5.051 7.086 10.887 1.00 79.12 91 ASP A O 1
ATOM 722 N N . LYS A 1 92 ? -4.139 5.713 9.365 1.00 81.94 92 LYS A N 1
ATOM 723 C CA . LYS A 1 92 ? -5.354 4.936 9.119 1.00 81.94 92 LYS A CA 1
ATOM 724 C C . LYS A 1 92 ? -5.733 4.080 10.330 1.00 81.94 92 LYS A C 1
ATOM 726 O O . LYS A 1 92 ? -6.903 3.992 10.689 1.00 81.94 92 LYS A O 1
ATOM 731 N N . VAL A 1 93 ? -4.741 3.485 10.998 1.00 85.25 93 VAL A N 1
ATOM 732 C CA . VAL A 1 93 ? -4.953 2.745 12.256 1.00 85.25 93 VAL A CA 1
ATOM 733 C C . VAL A 1 93 ? -5.440 3.681 13.361 1.00 85.25 93 VAL A C 1
ATOM 735 O O . VAL A 1 93 ? -6.359 3.340 14.102 1.00 85.25 93 VAL A O 1
ATOM 738 N N . LYS A 1 94 ? -4.857 4.878 13.459 1.00 86.69 94 LYS A N 1
ATOM 739 C CA . LYS A 1 94 ? -5.245 5.912 14.418 1.00 86.69 94 LYS A CA 1
ATOM 740 C C . LYS A 1 94 ? -6.674 6.390 14.164 1.00 86.69 94 LYS A C 1
ATOM 742 O O . LYS A 1 94 ? -7.449 6.446 15.114 1.00 86.69 94 LYS A O 1
ATOM 747 N N . ALA A 1 95 ? -7.039 6.675 12.912 1.00 88.56 95 ALA A N 1
ATOM 748 C CA . ALA A 1 95 ? -8.403 7.045 12.534 1.00 88.56 95 ALA A CA 1
ATOM 749 C C . ALA A 1 95 ? -9.411 5.956 12.939 1.00 88.56 95 ALA A C 1
ATOM 751 O O . ALA A 1 95 ? -10.391 6.241 13.628 1.00 88.56 95 ALA A O 1
ATOM 752 N N . ALA A 1 96 ? -9.105 4.695 12.624 1.00 89.56 96 ALA A N 1
ATOM 753 C CA . ALA A 1 96 ? -9.918 3.552 13.021 1.00 89.56 96 ALA A CA 1
ATOM 754 C C . ALA A 1 96 ? -10.061 3.398 14.545 1.00 89.56 96 ALA A C 1
ATOM 756 O O . ALA A 1 96 ? -11.153 3.115 15.028 1.00 89.56 96 ALA A O 1
ATOM 757 N N . LEU A 1 97 ? -8.999 3.621 15.325 1.00 89.88 97 LEU A N 1
ATOM 758 C CA . LEU A 1 97 ? -9.058 3.581 16.792 1.00 89.88 97 LEU A CA 1
ATOM 759 C C . LEU A 1 97 ? -9.891 4.719 17.390 1.00 89.88 97 LEU A C 1
ATOM 761 O O . LEU A 1 97 ? -10.627 4.499 18.352 1.00 89.88 97 LEU A O 1
ATOM 765 N N . LEU A 1 98 ? -9.776 5.932 16.843 1.00 91.31 98 LEU A N 1
ATOM 766 C CA . LEU A 1 98 ? -10.566 7.079 17.291 1.00 91.31 98 LEU A CA 1
ATOM 767 C C . LEU A 1 98 ? -12.059 6.840 17.051 1.00 91.31 98 LEU A C 1
ATOM 769 O O . LEU A 1 98 ? -12.868 7.085 17.945 1.00 91.31 98 LEU A O 1
ATOM 773 N N . GLN A 1 99 ? -12.412 6.299 15.885 1.00 91.62 99 GLN A N 1
ATOM 774 C CA . GLN A 1 99 ? -13.796 5.968 15.561 1.00 91.62 99 GLN A CA 1
ATOM 775 C C . GLN A 1 99 ? -14.308 4.789 16.395 1.00 91.62 99 GLN A C 1
ATOM 777 O O . GLN A 1 99 ? -15.391 4.884 16.965 1.00 91.62 99 GLN A O 1
ATOM 782 N N . TYR A 1 100 ? -13.490 3.748 16.596 1.00 92.81 100 TYR A N 1
ATOM 783 C CA . TYR A 1 100 ? -13.814 2.646 17.505 1.00 92.81 100 TYR A CA 1
ATOM 784 C C . TYR A 1 100 ? -14.154 3.156 18.908 1.00 92.81 100 TYR A C 1
ATOM 786 O O . TYR A 1 100 ? -15.185 2.786 19.463 1.00 92.81 100 TYR A O 1
ATOM 794 N N . ARG A 1 101 ? -13.344 4.069 19.460 1.00 91.88 101 ARG A N 1
ATOM 795 C CA . ARG A 1 101 ? -13.610 4.682 20.768 1.00 91.88 101 ARG A CA 1
ATOM 796 C C . ARG A 1 101 ? -14.897 5.498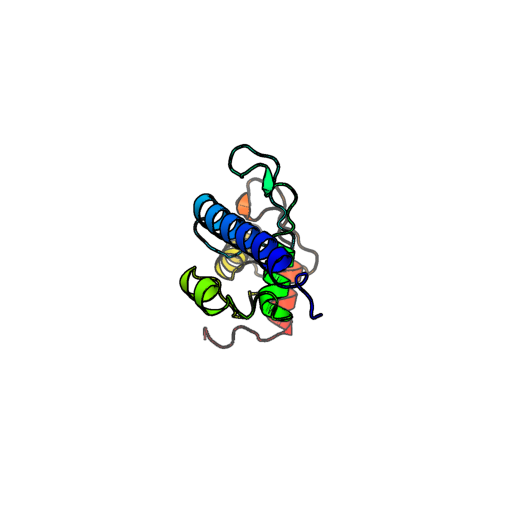 20.779 1.00 91.88 101 ARG A C 1
ATOM 798 O O . ARG A 1 101 ? -15.600 5.489 21.782 1.00 91.88 101 ARG A O 1
ATOM 805 N N . SER A 1 102 ? -15.201 6.202 19.692 1.00 89.81 102 SER A N 1
ATOM 806 C CA . SER A 1 102 ? -16.444 6.968 19.575 1.00 89.81 102 SER A CA 1
ATOM 807 C C . SER A 1 102 ? -17.684 6.072 19.550 1.00 89.81 102 SER A C 1
ATOM 809 O O . SER A 1 102 ? -18.713 6.467 20.086 1.00 89.81 102 SER A O 1
ATOM 811 N N . VAL A 1 103 ? -17.598 4.897 18.920 1.00 88.69 103 VAL A N 1
ATOM 812 C CA . VAL A 1 103 ? -18.722 3.956 18.767 1.00 88.69 103 VAL A CA 1
ATOM 813 C C . VAL A 1 103 ? -18.886 3.059 19.998 1.00 88.69 103 VAL A C 1
ATOM 815 O O . VAL A 1 103 ? -20.006 2.830 20.444 1.00 88.69 103 VAL A O 1
ATOM 818 N N . HIS A 1 104 ? -17.784 2.564 20.567 1.00 88.94 104 HIS A N 1
ATOM 819 C CA . HIS A 1 104 ? -17.794 1.556 21.634 1.00 88.94 104 HIS A CA 1
ATOM 820 C C . HIS A 1 104 ? -17.464 2.110 23.027 1.00 88.94 104 HIS A C 1
ATOM 822 O O . HIS A 1 104 ? -17.675 1.423 24.020 1.00 88.94 104 HIS A O 1
ATOM 828 N N . GLY A 1 105 ? -16.948 3.338 23.129 1.00 87.88 105 GLY A N 1
ATOM 829 C CA . GLY A 1 105 ? -16.601 3.986 24.401 1.00 87.88 105 GLY A CA 1
ATOM 830 C C . GLY A 1 105 ? -15.227 3.609 24.971 1.00 87.88 105 GLY A C 1
ATOM 831 O O . GLY A 1 105 ? -14.734 4.286 25.875 1.00 87.88 105 GLY A O 1
ATOM 832 N N . ASP A 1 106 ? -14.563 2.589 24.423 1.00 89.56 106 ASP A N 1
ATOM 833 C CA . ASP A 1 106 ? -13.252 2.111 24.870 1.00 89.56 106 ASP A CA 1
ATOM 834 C C . ASP A 1 106 ? -12.301 1.785 23.699 1.00 89.56 106 ASP A C 1
ATOM 836 O O . ASP A 1 106 ? -12.602 2.040 22.537 1.00 89.56 106 ASP A O 1
ATOM 840 N N . LEU A 1 107 ? -11.100 1.279 24.006 1.00 87.44 107 LEU A N 1
ATOM 841 C CA . LEU A 1 107 ? -10.096 0.833 23.023 1.00 87.44 107 LEU A CA 1
ATOM 842 C C . LEU A 1 107 ? -9.814 -0.680 23.122 1.00 87.44 107 LEU A C 1
ATOM 844 O O . LEU A 1 107 ? -8.758 -1.173 22.701 1.00 87.44 107 LEU A O 1
ATOM 848 N N . LEU A 1 108 ? -10.736 -1.444 23.703 1.00 88.06 108 LEU A N 1
ATOM 849 C CA . LEU A 1 108 ? -10.665 -2.893 23.869 1.00 88.06 108 LEU A CA 1
ATOM 850 C C . LEU A 1 108 ? -11.146 -3.602 22.602 1.00 88.06 108 LEU A C 1
ATOM 852 O O . LEU A 1 108 ? -12.077 -4.398 22.626 1.00 88.06 108 LEU A O 1
ATOM 856 N N . VAL A 1 109 ? -10.465 -3.335 21.486 1.00 88.62 109 VAL A N 1
ATOM 857 C CA . VAL A 1 109 ? -10.797 -3.925 20.184 1.00 88.62 109 VAL A CA 1
ATOM 858 C C . VAL A 1 109 ? -10.681 -5.462 20.236 1.00 88.62 109 VAL A C 1
ATOM 860 O O . VAL A 1 109 ? -9.577 -5.970 20.485 1.00 88.62 109 VAL A O 1
ATOM 863 N N . PRO A 1 110 ? -11.765 -6.223 19.970 1.00 90.50 110 PRO A N 1
ATOM 864 C CA . PRO A 1 110 ? -11.717 -7.678 19.875 1.00 90.50 110 PRO A CA 1
ATOM 865 C C . PRO A 1 110 ? -10.767 -8.136 18.770 1.00 90.50 110 PRO A C 1
ATOM 867 O O . PRO A 1 110 ? -10.706 -7.527 17.708 1.00 90.50 110 PRO A O 1
ATOM 870 N N . TYR A 1 111 ? -10.058 -9.251 18.968 1.00 86.19 111 TYR A N 1
ATOM 871 C CA . TYR A 1 111 ? -9.053 -9.738 18.008 1.00 86.19 111 TYR A CA 1
ATOM 872 C C . TYR A 1 111 ? -9.599 -9.954 16.585 1.00 86.19 111 TYR A C 1
ATOM 874 O O . TYR A 1 111 ? -8.917 -9.656 15.606 1.00 86.19 111 TYR A O 1
ATOM 882 N N . LEU A 1 112 ? -10.829 -10.461 16.473 1.00 88.56 112 LEU A N 1
ATOM 883 C CA . LEU A 1 112 ? -11.497 -10.722 15.195 1.00 88.56 112 LEU A CA 1
ATOM 884 C C . LEU A 1 112 ? -12.327 -9.533 14.695 1.00 88.56 112 LEU A C 1
ATOM 886 O O . LEU A 1 112 ? -13.047 -9.681 13.714 1.00 88.56 112 LEU A O 1
ATOM 890 N N . PHE A 1 113 ? -12.247 -8.372 15.351 1.00 89.19 113 PHE A N 1
ATOM 891 C CA . PHE A 1 113 ? -13.027 -7.209 14.956 1.00 89.19 113 PHE A CA 1
ATOM 892 C C . PHE A 1 113 ? -12.610 -6.722 13.566 1.00 89.19 113 PHE A C 1
ATOM 894 O O . PHE A 1 113 ? -11.435 -6.413 13.314 1.00 89.19 113 PHE A O 1
ATOM 901 N N . VAL A 1 114 ? -13.605 -6.658 12.688 1.00 89.44 114 VAL A N 1
ATOM 902 C CA . VAL A 1 114 ? -13.525 -6.103 11.343 1.00 89.44 114 VAL A CA 1
ATOM 903 C C . VAL A 1 114 ? -14.458 -4.909 11.301 1.00 89.44 114 VAL A C 1
ATOM 905 O O . VAL A 1 114 ? -15.588 -5.014 11.770 1.00 89.44 114 VAL A O 1
ATOM 908 N N . ILE A 1 115 ? -13.979 -3.792 10.761 1.00 87.94 115 ILE A N 1
ATOM 909 C CA . ILE A 1 115 ? -14.788 -2.582 10.634 1.00 87.94 115 ILE A CA 1
ATOM 910 C C . ILE A 1 115 ? -15.974 -2.873 9.699 1.00 87.94 115 ILE A C 1
ATOM 912 O O . ILE A 1 115 ? -15.731 -3.230 8.539 1.00 87.94 115 ILE A O 1
ATOM 916 N N . PRO A 1 116 ? -17.222 -2.760 10.191 1.00 86.69 116 PRO A N 1
ATOM 917 C CA . PRO A 1 116 ? -18.415 -3.003 9.392 1.00 86.69 116 PRO A CA 1
ATOM 918 C C . PRO A 1 116 ? -18.635 -1.895 8.356 1.00 86.69 116 PRO A C 1
ATOM 920 O O . PRO A 1 116 ? -18.223 -0.750 8.542 1.00 86.69 116 PRO A O 1
ATOM 923 N N . GLU A 1 117 ? -19.309 -2.252 7.265 1.00 88.38 117 GLU A N 1
ATOM 924 C CA . GLU A 1 117 ? -19.742 -1.339 6.201 1.00 88.38 117 GLU A CA 1
ATOM 925 C C . GLU A 1 117 ? -21.031 -0.611 6.603 1.00 88.38 117 GLU A C 1
ATOM 927 O O . GLU A 1 117 ? -22.083 -0.775 5.986 1.00 88.38 117 GLU A O 1
ATOM 932 N N . ASP A 1 118 ? -20.975 0.152 7.691 1.00 84.88 118 ASP A N 1
ATOM 933 C CA . ASP A 1 118 ? -22.106 0.947 8.164 1.00 84.88 118 ASP A CA 1
ATOM 934 C C . ASP A 1 118 ? -21.752 2.437 8.293 1.00 84.88 118 ASP A C 1
ATOM 936 O O . ASP A 1 118 ? -20.586 2.843 8.266 1.00 84.88 118 ASP A O 1
ATOM 940 N N . GLY A 1 119 ? -22.793 3.269 8.410 1.00 81.62 119 GLY A N 1
ATOM 941 C CA . GLY A 1 119 ? -22.673 4.728 8.447 1.00 81.62 119 GLY A CA 1
ATOM 942 C C . GLY A 1 119 ? -21.984 5.293 9.694 1.00 81.62 119 GLY A C 1
ATOM 943 O O . GLY A 1 119 ? -21.768 6.501 9.761 1.00 81.62 119 GLY A O 1
ATOM 944 N N . GLN A 1 120 ? -21.634 4.462 10.680 1.00 83.06 120 GLN A N 1
ATOM 945 C CA . GLN A 1 120 ? -20.848 4.882 11.840 1.00 83.06 120 GLN A CA 1
ATOM 946 C C . GLN A 1 120 ? -19.345 4.902 11.543 1.00 83.06 120 GLN A C 1
ATOM 948 O O . GLN A 1 120 ? -18.588 5.464 12.340 1.00 83.06 120 GLN A O 1
ATOM 953 N N . TRP A 1 121 ? -18.917 4.332 10.408 1.00 83.69 121 TRP A N 1
ATOM 954 C CA . TRP A 1 121 ? -17.521 4.204 9.994 1.00 83.69 121 TRP A CA 1
ATOM 955 C C . TRP A 1 121 ? -17.219 4.959 8.703 1.00 83.69 121 TRP A C 1
ATOM 957 O O . TRP A 1 121 ? -18.048 5.041 7.801 1.00 83.69 121 TRP A O 1
ATOM 967 N N . GLN A 1 122 ? -16.004 5.503 8.592 1.00 82.56 122 GLN A N 1
ATOM 968 C CA . GLN A 1 122 ? -15.559 6.095 7.329 1.00 82.56 122 GLN A CA 1
ATOM 969 C C . GLN A 1 122 ? -15.416 4.996 6.258 1.00 82.56 122 GLN A C 1
ATOM 971 O O . GLN A 1 122 ? -14.793 3.971 6.552 1.00 82.56 122 GLN A O 1
ATOM 976 N N . PRO A 1 123 ? -15.902 5.201 5.016 1.00 77.75 123 PRO A N 1
ATOM 977 C CA . PRO A 1 123 ? -15.864 4.176 3.967 1.00 77.75 123 PRO A CA 1
ATOM 978 C C . PRO A 1 123 ? -14.467 3.629 3.670 1.00 77.75 123 PRO A C 1
ATOM 980 O O . PRO A 1 123 ? -14.287 2.451 3.382 1.00 77.75 123 PRO A O 1
ATOM 983 N N . GLU A 1 124 ? -13.443 4.470 3.806 1.00 76.31 124 GLU A N 1
ATOM 984 C CA . GLU A 1 124 ? -12.051 4.068 3.615 1.00 76.31 124 GLU A CA 1
ATOM 985 C C . GLU A 1 124 ? -11.552 3.046 4.651 1.00 76.31 124 GLU A C 1
ATOM 987 O O . GLU A 1 124 ? -10.544 2.373 4.415 1.00 76.31 124 GLU A O 1
ATOM 992 N N . LEU A 1 125 ? -12.222 2.934 5.801 1.00 81.62 125 LEU A N 1
ATOM 993 C CA . LEU A 1 125 ? -11.863 2.045 6.904 1.00 81.62 125 LEU A CA 1
ATOM 994 C C . LEU A 1 125 ? -12.606 0.708 6.850 1.00 81.62 125 LEU A C 1
ATOM 996 O O . LEU A 1 125 ? -12.198 -0.232 7.534 1.00 81.62 125 LEU A O 1
ATOM 1000 N N . TRP A 1 126 ? -13.662 0.599 6.047 1.00 86.38 126 TRP A N 1
ATOM 1001 C CA . TRP A 1 126 ? -14.474 -0.607 5.944 1.00 86.38 126 TRP A CA 1
ATOM 1002 C C . TRP A 1 126 ? -13.650 -1.848 5.582 1.00 86.38 126 TRP A C 1
ATOM 1004 O O . TRP A 1 126 ? -12.680 -1.796 4.821 1.00 86.38 126 TRP A O 1
ATOM 1014 N N . GLY A 1 127 ? -14.001 -2.983 6.190 1.00 79.38 127 GLY A N 1
ATOM 1015 C CA . GLY A 1 127 ? -13.304 -4.253 5.985 1.00 79.38 127 GLY A CA 1
ATOM 1016 C C . GLY A 1 127 ? -11.914 -4.335 6.631 1.00 79.38 127 GLY A C 1
ATOM 1017 O O . GLY A 1 127 ? -11.269 -5.389 6.584 1.00 79.38 127 GLY A O 1
ATOM 1018 N N . MET A 1 128 ? -11.430 -3.266 7.276 1.00 84.88 128 MET A N 1
ATOM 1019 C CA . MET A 1 128 ? -10.184 -3.299 8.037 1.00 84.88 128 MET A CA 1
ATOM 1020 C C . MET A 1 128 ? -10.302 -4.289 9.197 1.00 84.88 128 MET A C 1
ATOM 1022 O O . MET A 1 128 ? -11.154 -4.148 10.073 1.00 84.88 128 MET A O 1
ATOM 1026 N N . ARG A 1 129 ? -9.375 -5.252 9.263 1.00 86.62 129 ARG A N 1
ATOM 1027 C CA . ARG A 1 129 ? -9.232 -6.196 10.386 1.00 86.62 129 ARG A CA 1
ATOM 1028 C C . ARG A 1 129 ? -8.540 -5.530 11.576 1.00 86.62 129 ARG A C 1
ATOM 1030 O O . ARG A 1 129 ? -7.457 -5.954 11.988 1.00 86.62 129 ARG A O 1
ATOM 1037 N N . LEU A 1 130 ? -9.153 -4.472 12.102 1.00 88.44 130 LEU A N 1
ATOM 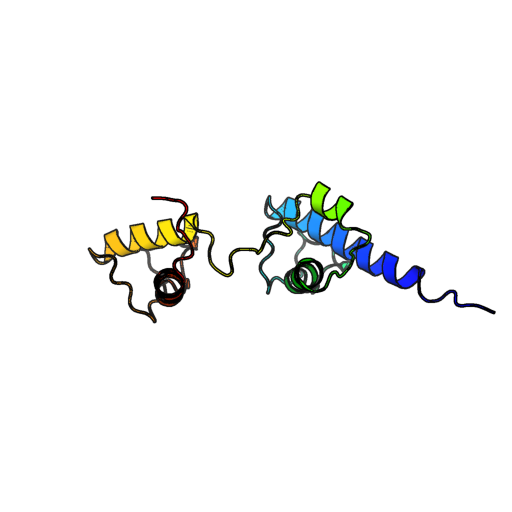1038 C CA . LEU A 1 130 ? -8.584 -3.615 13.141 1.00 88.44 130 LEU A CA 1
ATOM 1039 C C . LEU A 1 130 ? -8.128 -4.435 14.357 1.00 88.44 130 LEU A C 1
ATOM 1041 O O . LEU A 1 130 ? -7.026 -4.223 14.855 1.00 88.44 130 LEU A O 1
ATOM 1045 N N . GLY A 1 131 ? -8.899 -5.445 14.770 1.00 85.25 131 GLY A N 1
ATOM 1046 C CA . GLY A 1 131 ? -8.526 -6.339 15.869 1.00 85.25 131 GLY A CA 1
ATOM 1047 C C . GLY A 1 131 ? -7.183 -7.049 15.679 1.00 85.25 131 GLY A C 1
ATOM 1048 O O . GLY A 1 131 ? -6.348 -7.104 16.590 1.00 85.25 131 GLY A O 1
ATOM 1049 N N . ASN A 1 132 ? -6.929 -7.539 14.465 1.00 85.88 132 ASN A N 1
ATOM 1050 C CA . ASN A 1 132 ? -5.677 -8.199 14.112 1.00 85.88 132 ASN A CA 1
ATOM 1051 C C . ASN A 1 132 ? -4.514 -7.196 14.078 1.00 85.88 132 ASN A C 1
ATOM 1053 O O . ASN A 1 132 ? -3.445 -7.475 14.626 1.00 85.88 132 ASN A O 1
ATOM 1057 N N . THR A 1 133 ? -4.748 -6.009 13.510 1.00 83.31 133 THR A N 1
ATOM 1058 C CA . THR A 1 133 ? -3.768 -4.916 13.450 1.00 83.31 133 THR A CA 1
ATOM 1059 C C . THR A 1 133 ? -3.330 -4.468 14.847 1.00 83.31 133 THR A C 1
ATOM 1061 O O . THR A 1 133 ? -2.132 -4.431 15.132 1.00 83.31 133 THR A O 1
ATOM 1064 N N . ILE A 1 134 ? 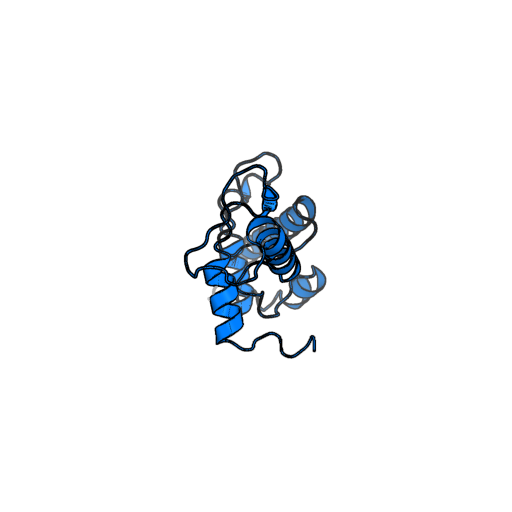-4.278 -4.216 15.757 1.00 83.50 134 ILE A N 1
ATOM 1065 C CA . ILE A 1 134 ? -3.986 -3.807 17.141 1.00 83.50 134 ILE A CA 1
ATOM 1066 C C . ILE A 1 134 ? -3.303 -4.926 17.927 1.00 83.50 134 ILE A C 1
ATOM 1068 O O . ILE A 1 134 ? -2.377 -4.661 18.694 1.00 83.50 134 ILE A O 1
ATOM 1072 N N . SER A 1 135 ? -3.696 -6.185 17.717 1.00 81.38 135 SER A N 1
ATOM 1073 C CA . SER A 1 135 ? -3.006 -7.326 18.327 1.00 81.38 135 SER A CA 1
ATOM 1074 C C . SER A 1 135 ? -1.542 -7.409 17.889 1.00 81.38 135 SER A C 1
ATOM 1076 O O . SER A 1 135 ? -0.667 -7.646 18.722 1.00 81.38 135 SER A O 1
ATOM 1078 N N . GLY A 1 136 ? -1.259 -7.150 16.609 1.00 73.06 136 GLY A N 1
ATOM 1079 C CA . GLY A 1 136 ? 0.104 -7.048 16.088 1.00 73.06 136 GLY A CA 1
ATOM 1080 C C . GLY A 1 136 ? 0.914 -5.944 16.771 1.00 73.06 136 GLY A C 1
ATOM 1081 O O . GLY A 1 136 ? 2.046 -6.191 17.184 1.00 73.06 136 GLY A O 1
ATOM 1082 N N . ILE A 1 137 ? 0.315 -4.764 16.961 1.00 73.69 137 ILE A N 1
ATOM 1083 C CA . ILE A 1 137 ? 0.947 -3.620 17.640 1.00 73.69 137 ILE A CA 1
ATOM 1084 C C . ILE A 1 137 ? 1.247 -3.947 19.110 1.00 73.69 137 ILE A C 1
ATOM 1086 O O . ILE A 1 137 ? 2.383 -3.779 19.554 1.00 73.69 137 ILE A O 1
ATOM 1090 N N . ARG A 1 138 ? 0.267 -4.491 19.847 1.00 72.88 138 ARG A N 1
ATOM 1091 C CA . ARG A 1 138 ? 0.415 -4.871 21.267 1.00 72.88 138 ARG A CA 1
ATOM 1092 C C . ARG A 1 138 ? 1.487 -5.943 21.482 1.00 72.88 138 ARG A C 1
ATOM 1094 O O . ARG A 1 138 ? 2.181 -5.907 22.489 1.00 72.88 138 ARG A O 1
ATOM 1101 N N . LYS A 1 139 ? 1.627 -6.889 20.545 1.00 67.06 139 LYS A N 1
ATOM 1102 C CA . LYS A 1 139 ? 2.603 -7.989 20.631 1.00 67.06 139 LYS A CA 1
ATOM 1103 C C . LYS A 1 139 ? 4.029 -7.590 20.249 1.00 67.06 139 LYS A C 1
ATOM 1105 O O . LYS A 1 139 ? 4.958 -8.251 20.696 1.00 67.06 139 LYS A O 1
ATOM 1110 N N . LYS A 1 140 ? 4.213 -6.574 19.397 1.00 59.75 140 LYS A N 1
ATOM 1111 C CA . LYS A 1 140 ? 5.529 -6.253 18.817 1.00 59.75 140 LYS A CA 1
ATOM 1112 C C . LYS A 1 140 ? 6.258 -5.060 19.433 1.00 59.75 140 LYS A C 1
ATOM 1114 O O . LYS A 1 140 ? 7.407 -4.863 19.068 1.00 59.75 140 LYS A O 1
ATOM 1119 N N . GLY A 1 141 ? 5.643 -4.249 20.300 1.00 52.97 141 GLY A N 1
ATOM 1120 C CA . GLY A 1 141 ? 6.316 -3.059 20.859 1.00 52.97 141 GLY A CA 1
ATOM 1121 C C . GLY A 1 141 ? 6.879 -2.099 19.792 1.00 52.97 141 GLY A C 1
ATOM 1122 O O . GLY A 1 141 ? 7.791 -1.333 20.065 1.00 52.97 141 GLY A O 1
ATOM 1123 N N . SER A 1 142 ? 6.360 -2.158 18.561 1.00 48.56 142 SER A N 1
ATOM 1124 C CA . SER A 1 142 ? 7.004 -1.637 17.342 1.00 48.56 142 SER A CA 1
ATOM 1125 C C . SER A 1 142 ? 6.843 -0.126 17.121 1.00 48.56 142 SER A C 1
ATOM 1127 O O . SER A 1 142 ? 7.191 0.370 16.055 1.00 48.56 142 SER A O 1
ATOM 1129 N N . TYR A 1 143 ? 6.317 0.611 18.095 1.00 50.25 143 TYR A N 1
ATOM 1130 C CA . TYR A 1 143 ? 6.242 2.072 18.047 1.00 50.25 143 TYR A CA 1
ATOM 1131 C C . TYR A 1 143 ? 6.748 2.643 19.369 1.00 50.25 143 TYR A C 1
ATOM 1133 O O . TYR A 1 143 ? 6.009 3.256 20.133 1.00 50.25 143 TYR A O 1
ATOM 1141 N N . SER A 1 144 ? 8.021 2.394 19.664 1.00 45.28 144 SER A N 1
ATOM 1142 C CA . SER A 1 144 ? 8.735 3.016 20.780 1.00 45.28 144 SER A CA 1
ATOM 1143 C C . SER A 1 144 ? 9.255 4.429 20.465 1.00 45.28 144 SER A C 1
ATOM 1145 O O . SER A 1 144 ? 10.011 4.966 21.264 1.00 45.28 144 SER A O 1
ATOM 1147 N N . GLU A 1 145 ? 8.855 5.052 19.349 1.00 46.88 145 GLU A N 1
ATOM 1148 C CA . GLU A 1 145 ? 9.325 6.396 18.949 1.00 46.88 145 GLU A CA 1
ATOM 1149 C C . GLU A 1 145 ? 8.297 7.533 19.091 1.00 46.88 145 GLU A C 1
ATOM 1151 O O . GLU A 1 145 ? 8.583 8.669 18.726 1.00 46.88 145 GLU A O 1
ATOM 1156 N N . HIS A 1 146 ? 7.123 7.292 19.679 1.00 44.06 146 HIS A N 1
ATOM 1157 C CA . HIS A 1 146 ? 6.150 8.364 19.952 1.00 44.06 146 HIS A CA 1
ATOM 1158 C C . HIS A 1 146 ? 5.648 8.339 21.402 1.00 44.06 146 HIS A C 1
ATOM 1160 O O . HIS A 1 146 ? 4.438 8.321 21.640 1.00 44.06 146 HIS A O 1
ATOM 1166 N N . ARG A 1 147 ? 6.580 8.291 22.364 1.00 38.88 147 ARG A N 1
ATOM 1167 C CA . ARG A 1 147 ? 6.284 8.601 23.770 1.00 38.88 147 ARG A CA 1
ATOM 1168 C C . ARG A 1 147 ? 6.367 10.101 24.017 1.00 38.88 147 ARG A C 1
ATOM 1170 O O . ARG A 1 147 ? 7.313 10.714 23.483 1.00 38.88 147 ARG A O 1
#

Sequence (147 aa):
GFDFGAQAIASHGWDKVKAALLQYQSVHGDLRVPFRFVIPEDGQWQPELWGMRLGNTISGIRKKGSYSEHRAELEEMGLDFGAQPVGHGWDKVKAALLQYRSVHGDLLVPYLFVIPEDGQWQPELWGMRLGNTISGIRKKGSYSEHR

Secondary structure (DSSP, 8-state):
---SSHHHHHHHHHHHHHHHHHHHHHHHSS----TT----SSTTS-GGGTT--HHHHHHHHHHH-TTGGGHHHHHHTT---S---SSS-HHHHHHHHHHHHHHHSS----TT----SSTTS-GGGTT--HHHHHHHHHHH---TT--

Organism: NCBI:txid73025

InterPro domains:
  IPR005114 Helicase-associated [PF03457] (12-78)